Protein AF-A0A7J3I0P3-F1 (afdb_monomer)

Structure (mmCIF, N/CA/C/O backbone):
data_AF-A0A7J3I0P3-F1
#
_entry.id   AF-A0A7J3I0P3-F1
#
loop_
_atom_site.group_PDB
_atom_site.id
_atom_site.type_symbol
_atom_site.label_atom_id
_atom_site.label_alt_id
_atom_site.label_comp_id
_atom_site.label_asym_id
_atom_site.label_entity_id
_atom_site.label_seq_id
_atom_site.pdbx_PDB_ins_code
_atom_site.Cartn_x
_atom_site.Cartn_y
_atom_site.Cartn_z
_atom_site.occupancy
_atom_site.B_iso_or_equiv
_atom_site.auth_seq_id
_atom_site.auth_comp_id
_atom_site.auth_asym_id
_atom_site.auth_atom_id
_atom_site.pdbx_PDB_model_num
ATOM 1 N N . MET A 1 1 ? 25.992 -13.528 -26.070 1.00 49.06 1 MET A N 1
ATOM 2 C CA . MET A 1 1 ? 25.981 -12.581 -24.933 1.00 49.06 1 MET A CA 1
ATOM 3 C C . MET A 1 1 ? 25.086 -11.418 -25.315 1.00 49.06 1 MET A C 1
ATOM 5 O O . MET A 1 1 ? 25.177 -11.016 -26.471 1.00 49.06 1 MET A O 1
ATO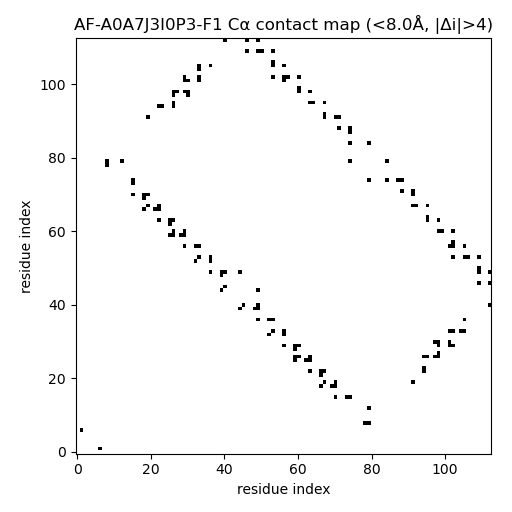M 9 N N . PRO A 1 2 ? 24.216 -10.916 -24.422 1.00 60.56 2 PRO A N 1
ATOM 10 C CA . PRO A 1 2 ? 23.502 -9.671 -24.686 1.00 60.56 2 PRO A CA 1
ATOM 11 C C . PRO A 1 2 ? 24.525 -8.559 -24.929 1.00 60.56 2 PRO A C 1
ATOM 13 O O . PRO A 1 2 ? 25.594 -8.567 -24.312 1.00 60.56 2 PRO A O 1
ATOM 16 N N . ASP A 1 3 ? 24.208 -7.615 -25.809 1.00 83.75 3 ASP A N 1
ATOM 17 C CA . ASP A 1 3 ? 24.966 -6.372 -25.874 1.00 83.75 3 ASP A CA 1
ATOM 18 C C . ASP A 1 3 ? 24.780 -5.567 -24.571 1.00 83.75 3 ASP A C 1
ATOM 20 O O . ASP A 1 3 ? 23.965 -5.896 -23.698 1.00 83.75 3 ASP A O 1
ATOM 24 N N . LEU A 1 4 ? 25.555 -4.496 -24.413 1.00 76.75 4 LEU A N 1
ATOM 25 C CA . LEU A 1 4 ? 25.490 -3.645 -23.224 1.00 76.75 4 LEU A CA 1
ATOM 26 C C . LEU A 1 4 ? 24.062 -3.111 -22.978 1.00 76.75 4 LEU A C 1
ATOM 28 O O . LEU A 1 4 ? 23.630 -2.982 -21.832 1.00 76.75 4 LEU A O 1
ATOM 32 N N . ALA A 1 5 ? 23.300 -2.842 -24.043 1.00 72.56 5 ALA A N 1
ATOM 33 C CA . ALA A 1 5 ? 21.924 -2.367 -23.952 1.00 72.56 5 ALA A CA 1
ATOM 34 C C . ALA A 1 5 ? 20.969 -3.436 -23.392 1.00 72.56 5 ALA A C 1
ATOM 36 O O . ALA A 1 5 ? 20.175 -3.122 -22.499 1.00 72.56 5 ALA A O 1
ATOM 37 N N . GLY A 1 6 ? 21.083 -4.681 -23.856 1.00 75.19 6 GLY A N 1
ATOM 38 C CA . GLY A 1 6 ? 20.336 -5.835 -23.363 1.00 75.19 6 GLY A CA 1
ATOM 39 C C . GLY A 1 6 ? 20.681 -6.176 -21.915 1.00 75.19 6 GLY A C 1
ATOM 40 O O . GLY A 1 6 ? 19.784 -6.453 -21.121 1.00 75.19 6 GLY A O 1
ATOM 41 N N . TRP A 1 7 ? 21.954 -6.054 -21.527 1.00 75.50 7 TRP A N 1
ATOM 42 C CA . TRP A 1 7 ? 22.380 -6.216 -20.132 1.00 75.50 7 TRP A CA 1
ATOM 43 C C . TRP A 1 7 ? 21.728 -5.182 -19.199 1.00 75.50 7 TRP A C 1
ATOM 45 O O . TRP A 1 7 ? 21.227 -5.535 -18.129 1.00 75.50 7 TRP A O 1
ATOM 55 N N . PHE A 1 8 ? 21.664 -3.912 -19.619 1.00 71.25 8 PHE A N 1
ATOM 56 C CA . PHE A 1 8 ? 20.968 -2.864 -18.862 1.00 71.25 8 PHE A CA 1
ATOM 57 C C . PHE A 1 8 ? 19.443 -3.043 -18.835 1.00 71.25 8 PHE A C 1
ATOM 59 O O . PHE A 1 8 ? 18.797 -2.528 -17.924 1.00 71.25 8 PHE A O 1
ATOM 66 N N . ARG A 1 9 ? 18.847 -3.706 -19.834 1.00 71.81 9 ARG A N 1
ATOM 67 C CA . ARG A 1 9 ? 17.404 -3.987 -19.869 1.00 71.81 9 ARG A CA 1
ATOM 68 C C . ARG A 1 9 ? 17.015 -5.004 -18.791 1.00 71.81 9 ARG A C 1
ATOM 70 O O . ARG A 1 9 ? 16.200 -4.662 -17.943 1.00 71.81 9 ARG A O 1
ATOM 77 N N . ILE A 1 10 ? 17.693 -6.154 -18.748 1.00 75.94 10 ILE A N 1
ATOM 78 C CA . ILE A 1 10 ? 17.430 -7.236 -17.776 1.00 75.94 10 ILE A CA 1
ATOM 79 C C . ILE A 1 10 ? 17.507 -6.723 -16.330 1.00 75.94 10 ILE A C 1
ATOM 81 O O . ILE A 1 10 ? 16.623 -6.974 -15.520 1.00 75.94 10 ILE A O 1
ATOM 85 N N . ARG A 1 11 ? 18.536 -5.934 -16.000 1.00 73.88 11 ARG A N 1
ATOM 86 C CA . ARG A 1 11 ? 18.691 -5.373 -14.644 1.00 73.88 11 ARG A CA 1
ATOM 87 C C . ARG A 1 11 ? 17.603 -4.372 -14.259 1.00 73.88 11 ARG A C 1
ATOM 89 O O . ARG A 1 11 ? 17.292 -4.233 -13.080 1.00 73.88 11 ARG A O 1
ATOM 96 N N . ARG A 1 12 ? 17.052 -3.633 -15.226 1.00 72.38 12 ARG A N 1
ATOM 97 C CA . ARG A 1 12 ? 15.937 -2.715 -14.957 1.00 72.38 12 ARG A CA 1
ATOM 98 C C . ARG A 1 12 ? 14.629 -3.469 -14.760 1.00 72.38 12 ARG A C 1
ATOM 100 O O . ARG A 1 12 ? 13.904 -3.118 -13.840 1.00 72.38 12 ARG A O 1
ATOM 107 N N . GLU A 1 13 ? 14.370 -4.501 -15.560 1.00 79.38 13 GLU A N 1
ATOM 108 C CA . GLU A 1 13 ? 13.239 -5.421 -15.351 1.00 79.38 13 GLU A CA 1
ATOM 109 C C . GLU A 1 13 ? 13.281 -6.014 -13.939 1.00 79.38 13 GLU A 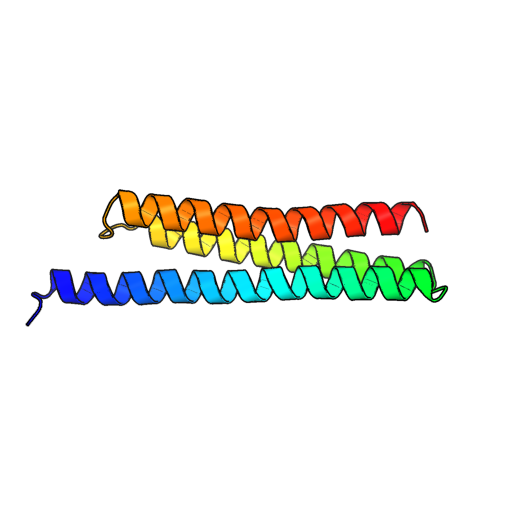C 1
ATOM 111 O O . GLU A 1 13 ? 12.307 -5.911 -13.197 1.00 79.38 13 GLU A O 1
ATOM 116 N N . GLU A 1 14 ? 14.442 -6.529 -13.528 1.00 82.88 14 GLU A N 1
ATOM 117 C CA . GLU A 1 14 ? 14.664 -7.075 -12.187 1.00 82.88 14 GLU A CA 1
ATOM 118 C C . GLU A 1 14 ? 14.386 -6.036 -11.086 1.00 82.88 14 GLU A C 1
ATOM 120 O O . GLU A 1 14 ? 13.679 -6.330 -10.122 1.00 82.88 14 GLU A O 1
ATOM 125 N N . LYS A 1 15 ? 14.853 -4.789 -11.261 1.00 88.75 15 LYS A N 1
ATOM 126 C CA . LYS A 1 15 ? 14.575 -3.687 -10.325 1.00 88.75 15 LYS A CA 1
ATOM 127 C C . LYS A 1 15 ? 13.081 -3.353 -10.247 1.00 88.75 15 LYS A C 1
ATOM 129 O O . LYS A 1 15 ? 12.561 -3.195 -9.147 1.00 88.75 15 LYS A O 1
ATOM 134 N N . SER A 1 16 ? 12.390 -3.223 -11.381 1.00 90.38 16 SER A N 1
ATOM 135 C CA . SER A 1 16 ? 10.954 -2.910 -11.408 1.00 90.38 16 SER A CA 1
ATOM 136 C C . SER A 1 16 ? 10.127 -3.999 -10.728 1.00 90.38 16 SER A C 1
ATOM 138 O O . SER A 1 16 ? 9.260 -3.684 -9.917 1.00 90.38 16 SER A O 1
ATOM 140 N N . ILE A 1 17 ? 10.426 -5.270 -11.011 1.00 91.94 17 ILE A N 1
ATOM 141 C CA . ILE A 1 17 ? 9.755 -6.416 -10.385 1.00 91.94 17 ILE A CA 1
ATOM 142 C C . ILE A 1 17 ? 10.006 -6.423 -8.876 1.00 91.94 17 ILE A C 1
ATOM 144 O O . ILE A 1 17 ? 9.067 -6.605 -8.106 1.00 91.94 17 ILE A O 1
ATOM 148 N N . HIS A 1 18 ? 11.245 -6.174 -8.447 1.00 94.88 18 HIS A N 1
ATOM 149 C CA . HIS A 1 18 ? 11.586 -6.111 -7.029 1.00 94.88 18 HIS A CA 1
ATOM 150 C C . HIS A 1 18 ? 10.804 -5.019 -6.286 1.00 94.88 18 HIS A C 1
ATOM 152 O O . HIS A 1 18 ? 10.200 -5.297 -5.255 1.00 94.88 18 HIS A O 1
ATOM 158 N N . LEU A 1 19 ? 10.732 -3.805 -6.841 1.00 96.56 19 LEU A N 1
ATOM 159 C CA . LEU A 1 19 ? 9.971 -2.708 -6.232 1.00 96.56 19 LEU A CA 1
ATOM 160 C C . LEU A 1 19 ? 8.463 -3.003 -6.171 1.00 96.56 19 LEU A C 1
ATOM 162 O O . LEU A 1 19 ? 7.793 -2.628 -5.209 1.00 96.56 19 LEU A O 1
ATOM 166 N N . ILE A 1 20 ? 7.919 -3.688 -7.184 1.00 97.19 20 ILE A N 1
ATOM 167 C CA . ILE A 1 20 ? 6.521 -4.138 -7.180 1.00 97.19 20 ILE A CA 1
ATOM 168 C C . ILE A 1 20 ? 6.292 -5.197 -6.094 1.00 97.19 20 ILE A C 1
ATOM 170 O O . ILE A 1 20 ? 5.268 -5.135 -5.413 1.00 97.19 20 ILE A O 1
ATOM 174 N N . ASP A 1 21 ? 7.226 -6.134 -5.894 1.00 97.88 21 ASP A N 1
ATOM 175 C CA . ASP A 1 21 ? 7.156 -7.124 -4.809 1.00 97.88 21 ASP A CA 1
ATOM 176 C C . ASP A 1 21 ? 7.149 -6.434 -3.437 1.00 97.88 21 ASP A C 1
ATOM 178 O O . ASP A 1 21 ? 6.260 -6.703 -2.626 1.00 97.88 21 ASP A O 1
ATOM 182 N N . GLU A 1 22 ? 8.052 -5.479 -3.198 1.00 98.25 22 GLU A N 1
ATOM 183 C CA . GLU A 1 22 ? 8.085 -4.696 -1.953 1.00 98.25 22 GLU A CA 1
ATOM 184 C C . GLU A 1 22 ? 6.773 -3.935 -1.709 1.00 98.25 22 GLU A C 1
ATOM 186 O O . GLU A 1 22 ? 6.182 -4.040 -0.629 1.00 98.25 22 GLU A O 1
ATOM 191 N N . HIS A 1 23 ? 6.263 -3.241 -2.732 1.00 98.38 23 HIS A N 1
ATOM 192 C CA . HIS A 1 23 ? 4.968 -2.563 -2.665 1.00 98.38 23 HIS A CA 1
ATOM 193 C C . HIS A 1 23 ? 3.832 -3.552 -2.353 1.00 98.38 23 HIS A C 1
ATOM 195 O O . HIS A 1 23 ? 3.006 -3.291 -1.478 1.00 98.38 23 HIS A O 1
ATOM 201 N N . SER A 1 24 ? 3.816 -4.724 -2.998 1.00 98.44 24 SER A N 1
ATOM 202 C CA . SER A 1 24 ? 2.794 -5.753 -2.769 1.00 98.44 24 SER A CA 1
ATOM 203 C C . SER A 1 24 ? 2.800 -6.281 -1.330 1.00 98.44 24 SER A C 1
ATOM 205 O O . SER A 1 24 ? 1.736 -6.469 -0.738 1.00 98.44 24 SER A O 1
ATOM 207 N N . ARG A 1 25 ? 3.984 -6.444 -0.721 1.00 98.56 25 ARG A N 1
ATOM 208 C CA . ARG A 1 25 ? 4.123 -6.841 0.688 1.00 98.56 25 ARG A CA 1
ATOM 209 C C . ARG A 1 25 ? 3.585 -5.766 1.621 1.00 98.56 25 ARG A C 1
ATOM 211 O O . ARG A 1 25 ? 2.897 -6.099 2.581 1.00 98.56 25 ARG A O 1
ATOM 218 N N . LYS A 1 26 ? 3.848 -4.487 1.335 1.00 98.50 26 LYS A N 1
ATOM 219 C CA . LYS A 1 26 ? 3.307 -3.377 2.134 1.00 98.50 26 LYS A CA 1
ATOM 220 C C . LYS A 1 26 ? 1.781 -3.305 2.041 1.00 98.50 26 LYS A C 1
ATOM 222 O O . LYS A 1 26 ? 1.121 -3.164 3.072 1.00 98.50 26 LYS A O 1
ATOM 227 N N . VAL A 1 27 ? 1.224 -3.478 0.840 1.00 98.69 27 VAL A N 1
ATOM 228 C CA . VAL A 1 27 ? -0.228 -3.583 0.614 1.00 98.69 27 VAL A CA 1
ATOM 229 C C . VAL A 1 27 ? -0.816 -4.750 1.409 1.00 98.69 27 VAL A C 1
ATOM 231 O O . VAL A 1 27 ? -1.814 -4.571 2.104 1.00 98.69 27 VAL A O 1
ATOM 234 N N . PHE A 1 28 ? -0.184 -5.927 1.370 1.00 98.62 28 PHE A N 1
ATOM 235 C CA . PHE A 1 28 ? -0.621 -7.086 2.150 1.00 98.62 28 PHE A CA 1
ATOM 236 C C . PHE A 1 28 ? -0.620 -6.796 3.655 1.00 98.62 28 PHE A C 1
ATOM 238 O O . PHE A 1 28 ? -1.611 -7.072 4.328 1.00 98.62 28 PHE A O 1
ATOM 245 N N . SER A 1 29 ? 0.437 -6.172 4.180 1.00 98.44 29 SER A N 1
ATOM 246 C CA . SER A 1 29 ? 0.484 -5.771 5.588 1.00 98.44 29 SER A CA 1
ATOM 247 C C . SER A 1 29 ? -0.643 -4.796 5.949 1.00 98.44 29 SER A C 1
ATOM 249 O O . SER A 1 29 ? -1.218 -4.921 7.024 1.00 98.44 29 SER A O 1
ATOM 251 N N . CYS A 1 30 ? -1.000 -3.862 5.060 1.00 98.44 30 CYS A N 1
ATOM 252 C CA . CYS A 1 30 ? -2.127 -2.944 5.270 1.00 98.44 30 CYS A CA 1
ATOM 253 C C . CYS A 1 30 ? -3.465 -3.702 5.389 1.00 98.44 30 CYS A C 1
ATOM 255 O O . CYS A 1 30 ? -4.278 -3.411 6.265 1.00 98.44 30 CYS A O 1
ATOM 257 N N . VAL A 1 31 ? -3.670 -4.735 4.564 1.00 98.69 31 VAL A N 1
ATOM 258 C CA . VAL A 1 31 ? -4.856 -5.607 4.645 1.00 98.69 31 VAL A CA 1
ATOM 259 C C . VAL A 1 31 ? -4.860 -6.438 5.928 1.00 98.69 31 VAL A C 1
ATOM 261 O O . VAL A 1 31 ? -5.898 -6.542 6.577 1.00 98.69 31 VAL A O 1
ATOM 264 N N . MET A 1 32 ? -3.720 -7.003 6.327 1.00 98.69 32 MET A N 1
ATOM 265 C CA . MET A 1 32 ? -3.614 -7.750 7.587 1.00 98.69 32 MET A CA 1
ATOM 266 C C . MET A 1 32 ? -3.907 -6.867 8.800 1.00 98.69 32 MET A C 1
ATOM 268 O O . MET A 1 32 ? -4.511 -7.322 9.769 1.00 98.69 32 MET A O 1
ATOM 272 N N . GLU A 1 33 ? -3.541 -5.591 8.729 1.00 98.56 33 GLU A N 1
ATOM 273 C CA . GLU A 1 33 ? -3.865 -4.639 9.779 1.00 98.56 33 GLU A CA 1
ATOM 274 C C . GLU A 1 33 ? -5.361 -4.327 9.853 1.00 98.56 33 GLU A C 1
ATOM 276 O O . GLU A 1 33 ? -5.914 -4.194 10.942 1.00 98.56 33 GLU A O 1
ATOM 281 N N . LEU A 1 34 ? -6.046 -4.271 8.708 1.00 98.69 34 LEU A N 1
ATOM 282 C CA . LEU A 1 34 ? -7.503 -4.177 8.690 1.00 98.69 34 LEU A CA 1
ATOM 283 C C . LEU A 1 34 ? -8.158 -5.407 9.333 1.00 98.69 34 LEU A C 1
ATOM 285 O O . LEU A 1 34 ? -9.143 -5.248 10.047 1.00 98.69 34 LEU A O 1
ATOM 289 N N . VAL A 1 35 ? -7.628 -6.614 9.107 1.00 98.50 35 VAL A N 1
ATOM 290 C CA . VAL A 1 35 ? -8.127 -7.829 9.779 1.00 98.50 35 VAL A CA 1
ATOM 291 C C . VAL A 1 35 ? -7.986 -7.686 11.295 1.00 98.50 35 VAL A C 1
ATOM 293 O O . VAL A 1 35 ? -8.965 -7.865 12.011 1.00 98.50 35 VAL A O 1
ATOM 296 N N . ASN A 1 36 ? -6.817 -7.245 11.767 1.00 98.12 36 ASN A N 1
ATOM 297 C CA . A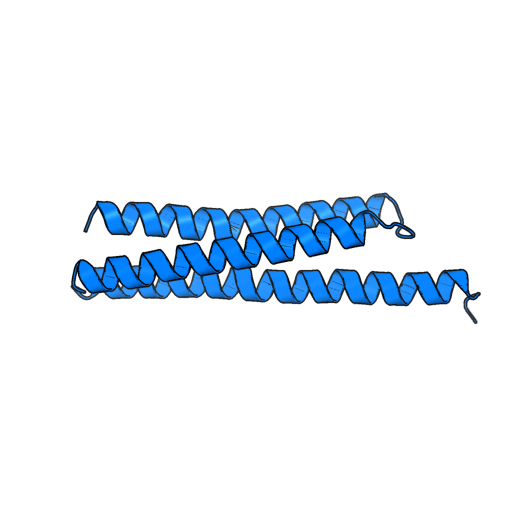SN A 1 36 ? -6.581 -6.962 13.183 1.00 98.12 36 ASN A CA 1
ATOM 298 C C . ASN A 1 36 ? -7.561 -5.913 13.746 1.00 98.12 36 ASN A C 1
ATOM 300 O O . ASN A 1 36 ? -8.087 -6.080 14.841 1.00 98.12 36 ASN A O 1
ATOM 304 N N . LEU A 1 37 ? -7.857 -4.850 12.990 1.00 98.25 37 LEU A N 1
ATOM 305 C CA . LEU A 1 37 ? -8.850 -3.847 13.385 1.00 98.25 37 LEU A CA 1
ATOM 306 C C . LEU A 1 37 ? -10.255 -4.446 13.531 1.00 98.25 37 LEU A C 1
ATOM 308 O O . LEU A 1 37 ? -10.968 -4.116 14.475 1.00 98.25 37 LEU A O 1
ATOM 312 N N . VAL A 1 38 ? -10.666 -5.301 12.591 1.00 98.06 38 VAL A N 1
ATOM 313 C CA . VAL A 1 38 ? -11.971 -5.974 12.648 1.00 98.06 38 VAL A CA 1
ATOM 314 C C . VAL A 1 38 ? -12.036 -6.897 13.861 1.00 98.06 38 VAL A C 1
ATOM 316 O O . VAL A 1 38 ? -13.017 -6.843 14.599 1.00 98.06 38 VAL A O 1
ATOM 319 N N . ASP A 1 39 ? -10.991 -7.686 14.106 1.00 97.88 39 ASP A N 1
ATOM 320 C CA . ASP A 1 39 ? -10.917 -8.567 15.273 1.00 97.88 39 ASP A CA 1
ATOM 321 C C . ASP A 1 39 ? -10.976 -7.768 16.580 1.00 97.88 39 ASP A C 1
ATOM 323 O O . ASP A 1 39 ? -11.714 -8.137 17.492 1.00 97.88 39 ASP A O 1
ATOM 327 N N . LEU A 1 40 ? -10.264 -6.642 16.665 1.00 97.00 40 LEU A N 1
ATOM 328 C CA . LEU A 1 40 ? -10.295 -5.752 17.826 1.00 97.00 40 LEU A CA 1
ATOM 329 C C . LEU A 1 40 ? -11.717 -5.253 18.123 1.00 97.00 40 LEU A C 1
ATOM 331 O O . LEU A 1 40 ? -12.161 -5.308 19.267 1.00 97.00 40 LEU A O 1
ATOM 335 N N . VAL A 1 41 ? -12.450 -4.819 17.096 1.00 96.69 41 VAL A N 1
ATOM 336 C CA . VAL A 1 41 ? -13.843 -4.364 17.241 1.00 96.69 41 VAL A CA 1
ATOM 337 C C . VAL A 1 41 ? -14.768 -5.502 17.676 1.00 96.69 41 VAL A C 1
ATOM 339 O O . VAL A 1 41 ? -15.619 -5.310 18.540 1.00 96.69 41 VAL A O 1
ATOM 342 N N . MET A 1 42 ? -14.599 -6.702 17.115 1.00 96.12 42 MET A N 1
ATOM 343 C CA . MET A 1 42 ? -15.431 -7.866 17.454 1.00 96.12 42 MET A CA 1
ATOM 344 C C . MET A 1 42 ? -15.207 -8.374 18.883 1.00 96.12 42 MET A C 1
ATOM 346 O O . MET A 1 42 ? -16.083 -9.036 19.434 1.00 96.12 42 MET A O 1
ATOM 350 N N . ASN A 1 43 ? -14.057 -8.062 19.481 1.00 96.38 43 ASN A N 1
ATOM 351 C CA . ASN A 1 43 ? -13.704 -8.435 20.850 1.00 96.38 43 ASN A CA 1
ATOM 352 C C . ASN A 1 43 ? -13.849 -7.264 21.842 1.00 96.38 43 ASN A C 1
ATOM 354 O O . ASN A 1 43 ? -13.154 -7.238 22.854 1.00 96.38 43 ASN A O 1
ATOM 358 N N . GLU A 1 44 ? -14.743 -6.311 21.556 1.00 94.12 44 GLU A N 1
ATOM 359 C CA . GLU A 1 44 ? -15.076 -5.182 22.443 1.00 94.12 44 GLU A CA 1
ATOM 360 C C . GLU A 1 44 ? -13.869 -4.287 22.800 1.00 94.12 44 GLU A C 1
ATOM 362 O O . GLU A 1 44 ? -13.787 -3.739 23.900 1.00 94.12 44 GLU A O 1
ATOM 367 N N . GLY A 1 45 ? -12.924 -4.125 21.864 1.00 93.25 45 GLY A N 1
ATOM 368 C CA . GLY A 1 45 ? -11.807 -3.190 22.007 1.00 93.25 45 GLY A CA 1
ATOM 369 C C . GLY A 1 45 ? -12.272 -1.748 22.222 1.00 93.25 45 GLY A C 1
ATOM 370 O O . GLY A 1 45 ? -13.302 -1.322 21.692 1.00 93.25 45 GLY A O 1
ATOM 371 N N . SER A 1 46 ? -11.505 -0.979 22.995 1.00 95.50 46 SER A N 1
ATOM 372 C CA . SER A 1 46 ? -11.864 0.408 23.309 1.00 95.50 46 SER A CA 1
ATOM 373 C C . SER A 1 46 ? -11.819 1.316 22.068 1.00 95.50 46 SER A C 1
ATOM 375 O O . SER A 1 46 ? -11.018 1.077 21.153 1.00 95.50 46 SER A O 1
ATOM 377 N N . PRO A 1 47 ? -12.615 2.404 22.032 1.00 94.38 47 PRO A N 1
ATOM 378 C CA . PRO A 1 47 ? -12.560 3.387 20.948 1.00 94.38 47 PRO A CA 1
ATOM 379 C C . PRO A 1 47 ? -11.146 3.935 20.702 1.00 94.38 47 PRO A C 1
ATOM 381 O O . PRO A 1 47 ? -10.740 4.142 19.556 1.00 94.38 47 PRO A O 1
ATOM 384 N N . GLU A 1 48 ? -10.359 4.122 21.764 1.00 95.56 48 GLU A N 1
ATOM 385 C CA . GLU A 1 48 ? -8.970 4.566 21.679 1.00 95.56 48 GLU A CA 1
ATOM 386 C C . GLU A 1 48 ? -8.074 3.551 20.954 1.00 95.56 48 GLU A C 1
ATOM 388 O O . GLU A 1 48 ? -7.276 3.939 20.095 1.00 95.56 48 GLU A O 1
ATOM 393 N N . GLU A 1 49 ? -8.205 2.255 21.250 1.00 96.00 49 GLU A N 1
ATOM 394 C CA . GLU A 1 49 ? -7.442 1.194 20.579 1.00 96.00 49 GLU A CA 1
ATOM 395 C C . GLU A 1 49 ? -7.817 1.092 19.096 1.00 96.00 49 GLU A C 1
ATOM 397 O O . GLU A 1 49 ? -6.934 1.042 18.232 1.00 96.00 49 GLU A O 1
ATOM 402 N N . VAL A 1 50 ? -9.118 1.139 18.788 1.00 96.94 50 VAL A N 1
ATOM 403 C CA . VAL A 1 50 ? -9.646 1.137 17.412 1.00 96.94 50 VAL A CA 1
ATOM 404 C C . VAL A 1 50 ? -9.084 2.325 16.630 1.00 96.94 50 VAL A C 1
ATOM 406 O O . VAL A 1 50 ? -8.608 2.161 15.502 1.00 96.94 50 VAL A O 1
ATOM 409 N N . PHE A 1 51 ? -9.071 3.517 17.232 1.00 96.25 51 PHE A N 1
ATOM 410 C CA . PHE A 1 51 ? -8.507 4.717 16.618 1.00 96.25 51 PHE A CA 1
ATOM 411 C C 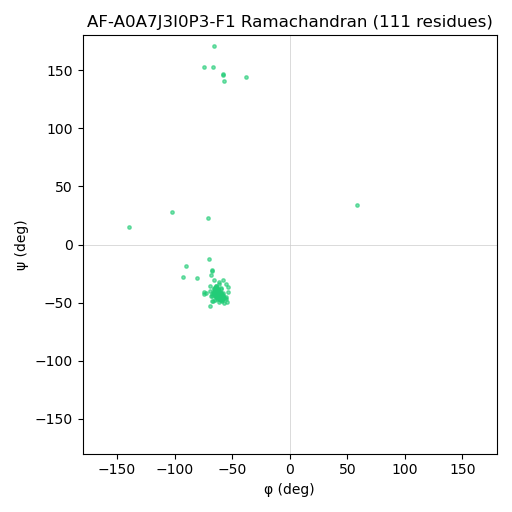. PHE A 1 51 ? -7.001 4.585 16.349 1.00 96.25 51 PHE A C 1
ATOM 413 O O . PHE A 1 51 ? -6.531 4.950 15.267 1.00 96.25 51 PHE A O 1
ATOM 420 N N . ILE A 1 52 ? -6.236 4.040 17.300 1.00 97.00 52 ILE A N 1
ATOM 421 C CA . ILE A 1 52 ? -4.789 3.826 17.147 1.00 97.00 52 ILE A CA 1
ATOM 422 C C . ILE A 1 52 ? -4.497 2.890 15.972 1.00 97.00 52 ILE A C 1
ATOM 424 O O . ILE A 1 52 ? -3.636 3.203 15.142 1.00 97.00 52 ILE A O 1
ATOM 428 N N . VAL A 1 53 ? -5.216 1.770 15.875 1.00 97.94 53 VAL A N 1
ATOM 429 C CA . VAL A 1 53 ? -5.035 0.801 14.786 1.00 97.94 53 VAL A CA 1
ATOM 430 C C . VAL A 1 53 ? -5.469 1.399 13.445 1.00 97.94 53 VAL A C 1
ATOM 432 O O . VAL A 1 53 ? -4.725 1.313 12.469 1.00 97.94 53 VAL A O 1
ATOM 435 N N . ALA A 1 54 ? -6.608 2.095 13.385 1.00 97.88 54 ALA A N 1
ATOM 436 C CA . ALA A 1 54 ? -7.054 2.767 12.162 1.00 97.88 54 ALA A CA 1
ATOM 437 C C . ALA A 1 54 ? -6.048 3.826 11.672 1.00 97.88 54 ALA A C 1
ATOM 439 O O . ALA A 1 54 ? -5.799 3.942 10.468 1.00 97.88 54 ALA A O 1
ATOM 440 N N . ARG A 1 55 ? -5.412 4.564 12.591 1.00 97.75 55 ARG A N 1
ATOM 441 C CA . ARG A 1 55 ? -4.331 5.502 12.256 1.00 97.75 55 ARG A CA 1
ATOM 442 C C . ARG A 1 55 ? -3.099 4.782 11.702 1.00 97.75 55 ARG A C 1
ATOM 444 O O . ARG A 1 55 ? -2.529 5.255 10.724 1.00 97.75 55 ARG A O 1
ATOM 451 N N . ARG A 1 56 ? -2.727 3.622 12.255 1.00 98.19 56 ARG A N 1
ATOM 452 C CA . ARG A 1 56 ? -1.630 2.797 11.716 1.00 98.19 56 ARG A CA 1
ATOM 453 C C . ARG A 1 56 ? -1.908 2.360 10.278 1.00 98.19 56 ARG A C 1
ATOM 455 O O . ARG A 1 56 ? -1.023 2.453 9.435 1.00 98.19 56 ARG A O 1
ATOM 462 N N . ILE A 1 57 ? -3.139 1.949 9.973 1.00 98.62 57 ILE A N 1
ATOM 463 C CA . ILE A 1 57 ? -3.549 1.596 8.601 1.00 98.62 57 ILE A CA 1
ATOM 464 C C . ILE A 1 57 ? -3.386 2.796 7.659 1.00 98.62 57 ILE A C 1
ATOM 466 O O . ILE A 1 57 ? -2.893 2.639 6.543 1.00 98.62 57 ILE A O 1
ATOM 470 N N . ASN A 1 58 ? -3.752 3.998 8.112 1.00 98.38 58 ASN A N 1
ATOM 471 C CA . ASN A 1 58 ? -3.579 5.224 7.334 1.00 98.38 58 ASN A CA 1
ATOM 472 C C . ASN A 1 58 ? -2.104 5.512 7.006 1.00 98.38 58 ASN A C 1
ATOM 474 O O . ASN A 1 58 ? -1.774 5.799 5.858 1.00 98.38 58 ASN A O 1
ATOM 478 N N . GLU A 1 59 ? -1.217 5.380 7.993 1.00 98.44 59 GLU A N 1
ATOM 479 C CA . GLU A 1 59 ? 0.232 5.537 7.806 1.00 98.44 59 GLU A CA 1
ATOM 480 C C . GLU A 1 59 ? 0.789 4.482 6.833 1.00 98.44 59 GLU A C 1
ATOM 482 O O . GLU A 1 59 ? 1.563 4.803 5.930 1.00 98.44 59 GLU A O 1
ATOM 487 N N . MET A 1 60 ? 0.336 3.230 6.952 1.00 98.44 60 MET A N 1
ATOM 488 C CA . MET A 1 60 ? 0.758 2.137 6.072 1.00 98.44 60 MET A CA 1
ATOM 489 C C . MET A 1 60 ? 0.307 2.318 4.621 1.00 98.44 60 MET A C 1
ATO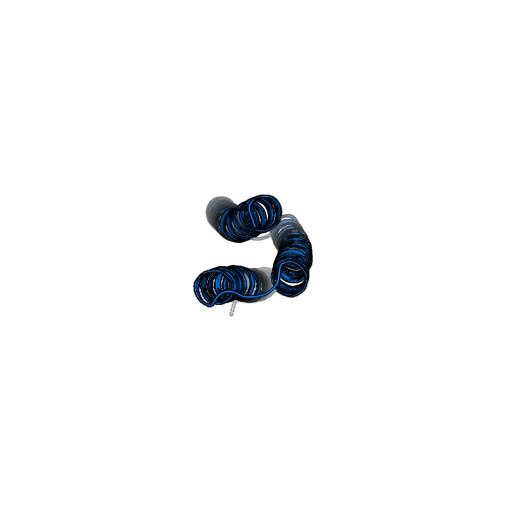M 491 O O . MET A 1 60 ? 1.071 1.980 3.716 1.00 98.44 60 MET A O 1
ATOM 495 N N . GLU A 1 61 ? -0.905 2.826 4.391 1.00 98.50 61 GLU A N 1
ATOM 496 C CA . GLU A 1 61 ? -1.385 3.176 3.050 1.00 98.50 61 GLU A CA 1
ATOM 497 C C . GLU A 1 61 ? -0.576 4.334 2.464 1.00 98.50 61 GLU A C 1
ATOM 499 O O . GLU A 1 61 ? -0.117 4.223 1.331 1.00 98.50 61 GLU A O 1
ATOM 504 N N . HIS A 1 62 ? -0.277 5.370 3.253 1.00 98.25 62 HIS A N 1
ATOM 505 C CA . HIS A 1 62 ? 0.572 6.470 2.795 1.00 98.25 62 HIS A CA 1
ATOM 506 C C . HIS A 1 62 ? 1.970 5.996 2.362 1.00 98.25 62 HIS A C 1
ATOM 508 O O . HIS A 1 62 ? 2.481 6.398 1.316 1.00 98.25 62 HIS A O 1
ATOM 514 N N . GLU A 1 63 ? 2.589 5.105 3.138 1.00 98.31 63 GLU A N 1
ATOM 515 C CA . GLU A 1 63 ? 3.853 4.470 2.762 1.00 98.31 63 GLU A CA 1
ATOM 516 C C . GLU A 1 63 ? 3.731 3.626 1.481 1.00 98.31 63 GLU A C 1
ATOM 518 O O . GLU A 1 63 ? 4.630 3.664 0.636 1.00 98.31 63 GLU A O 1
ATOM 523 N N . ALA A 1 64 ? 2.631 2.883 1.308 1.00 98.00 64 ALA A N 1
ATOM 524 C CA . ALA A 1 64 ? 2.376 2.122 0.084 1.00 98.00 64 ALA A CA 1
ATOM 525 C C . ALA A 1 64 ? 2.239 3.050 -1.136 1.00 98.00 64 ALA A C 1
ATOM 527 O O . ALA A 1 64 ? 2.843 2.779 -2.175 1.00 98.00 64 ALA A O 1
ATOM 528 N N . ASP A 1 65 ? 1.557 4.189 -0.999 1.00 98.25 65 ASP A N 1
ATOM 529 C CA . ASP A 1 65 ? 1.440 5.193 -2.061 1.00 98.25 65 ASP A CA 1
ATOM 530 C C . ASP A 1 65 ? 2.805 5.798 -2.442 1.00 98.25 65 ASP A C 1
ATOM 532 O O . ASP A 1 65 ? 3.088 6.019 -3.624 1.00 98.25 65 ASP A O 1
ATOM 536 N N . ILE A 1 66 ? 3.701 6.013 -1.473 1.00 98.44 66 ILE A N 1
ATOM 537 C CA . ILE A 1 66 ? 5.083 6.440 -1.751 1.00 98.44 66 ILE A CA 1
ATOM 538 C C . ILE A 1 66 ? 5.822 5.370 -2.571 1.00 98.44 66 ILE A C 1
ATOM 540 O O . ILE A 1 66 ? 6.461 5.697 -3.576 1.00 98.44 66 ILE A O 1
ATOM 544 N N . MET A 1 67 ? 5.707 4.091 -2.194 1.00 98.38 67 MET A N 1
ATOM 545 C CA . MET A 1 67 ? 6.311 2.981 -2.945 1.00 98.38 67 MET A CA 1
ATOM 546 C C . MET A 1 67 ? 5.741 2.883 -4.364 1.00 98.38 67 MET A C 1
ATOM 548 O O . MET A 1 67 ? 6.499 2.736 -5.325 1.00 98.38 67 MET A O 1
ATOM 552 N N . ARG A 1 68 ? 4.422 3.039 -4.522 1.00 98.06 68 ARG A N 1
ATOM 553 C CA . ARG A 1 68 ? 3.744 3.087 -5.822 1.00 98.06 68 ARG A CA 1
ATOM 554 C C . ARG A 1 68 ? 4.325 4.171 -6.722 1.00 98.06 68 ARG A C 1
ATOM 556 O O . ARG A 1 68 ? 4.577 3.901 -7.895 1.00 98.06 68 ARG A O 1
ATOM 563 N N . ARG A 1 69 ? 4.528 5.389 -6.208 1.00 97.94 69 ARG A N 1
ATOM 564 C CA . ARG A 1 69 ? 5.119 6.494 -6.987 1.00 97.94 69 ARG A CA 1
ATOM 565 C C . ARG A 1 69 ? 6.517 6.127 -7.480 1.00 97.94 69 ARG A C 1
ATOM 567 O O . ARG A 1 69 ? 6.764 6.223 -8.674 1.00 97.94 69 ARG A O 1
ATOM 574 N N . ASN A 1 70 ? 7.359 5.581 -6.603 1.00 96.19 70 ASN A N 1
ATOM 575 C CA . ASN A 1 70 ? 8.700 5.120 -6.970 1.00 96.19 70 ASN A CA 1
ATOM 576 C C . ASN A 1 70 ? 8.673 4.021 -8.053 1.00 96.19 70 ASN A C 1
ATOM 578 O O . ASN A 1 70 ? 9.457 4.057 -9.000 1.00 96.19 70 ASN A O 1
ATOM 582 N N . VAL A 1 71 ? 7.742 3.063 -7.964 1.00 95.81 71 VAL A N 1
ATOM 583 C CA . VAL A 1 71 ? 7.547 2.055 -9.020 1.00 95.81 71 VAL A CA 1
ATOM 584 C C . VAL A 1 71 ? 7.203 2.722 -10.355 1.00 95.81 71 VAL A C 1
ATOM 586 O O . VAL A 1 71 ? 7.811 2.399 -11.377 1.00 95.81 71 VAL A O 1
ATOM 589 N N . LEU A 1 72 ? 6.243 3.653 -10.364 1.00 95.44 72 LEU A N 1
ATOM 590 C CA . LEU A 1 72 ? 5.816 4.341 -11.585 1.00 95.44 72 LEU A CA 1
ATOM 591 C C . LEU A 1 72 ? 6.934 5.198 -12.191 1.00 95.44 72 LEU A C 1
ATOM 593 O O . LEU A 1 72 ? 7.084 5.203 -13.414 1.00 95.44 72 LEU A O 1
ATOM 597 N N . ASP A 1 73 ? 7.742 5.850 -11.357 1.00 94.12 73 ASP A N 1
ATOM 598 C CA . ASP A 1 73 ? 8.903 6.624 -11.795 1.00 94.12 73 ASP A CA 1
ATOM 599 C C . ASP A 1 73 ? 9.913 5.715 -12.508 1.00 94.12 73 ASP A C 1
ATOM 601 O O . ASP A 1 73 ? 10.272 5.975 -13.658 1.00 94.12 73 ASP A O 1
ATOM 605 N N . VAL A 1 74 ? 10.272 4.571 -11.913 1.00 91.38 74 VAL A N 1
ATOM 606 C CA . VAL A 1 74 ? 11.200 3.603 -12.530 1.00 91.38 74 VAL A CA 1
ATOM 607 C C . VAL A 1 74 ? 10.647 3.024 -13.839 1.00 91.38 74 VAL A C 1
ATOM 609 O O . VAL A 1 74 ? 11.396 2.844 -14.802 1.00 91.38 74 VAL A O 1
ATOM 612 N N . LEU A 1 75 ? 9.340 2.757 -13.921 1.00 91.75 75 LEU A N 1
ATOM 613 C CA . LEU A 1 75 ? 8.698 2.299 -15.163 1.00 91.75 75 LEU A CA 1
ATOM 614 C C . LEU A 1 75 ? 8.687 3.388 -16.260 1.00 91.75 75 LEU A C 1
ATOM 616 O O . LEU A 1 75 ? 8.615 3.070 -17.457 1.00 91.75 75 LEU A O 1
ATOM 620 N N . SER A 1 76 ? 8.785 4.668 -15.882 1.00 89.50 76 SER A N 1
ATOM 621 C CA . SER A 1 76 ? 8.782 5.809 -16.807 1.00 89.50 76 SER A CA 1
ATOM 622 C C . SER A 1 76 ? 10.140 6.071 -17.483 1.00 89.50 76 SER A C 1
ATOM 624 O O . SER A 1 76 ? 10.161 6.477 -18.645 1.00 89.50 76 SER A O 1
ATOM 626 N N . GLU A 1 77 ? 11.268 5.729 -16.845 1.00 83.62 77 GLU A N 1
ATOM 627 C CA . GLU A 1 77 ? 12.666 5.954 -17.302 1.00 83.62 77 GLU A CA 1
ATOM 628 C C . GLU A 1 77 ? 13.119 5.076 -18.509 1.00 83.62 77 GLU A C 1
ATOM 630 O O . GLU A 1 77 ? 14.299 4.808 -18.728 1.00 83.62 77 GLU A O 1
ATOM 635 N N . GLY A 1 78 ? 12.163 4.586 -19.294 1.00 67.38 78 GLY A N 1
ATOM 636 C CA . GLY A 1 78 ? 12.166 3.357 -20.096 1.00 67.38 78 GLY A CA 1
ATOM 637 C C . GLY A 1 78 ? 13.412 2.846 -20.844 1.00 67.38 78 GLY A C 1
ATOM 638 O O . GLY A 1 78 ? 14.116 3.572 -21.542 1.00 67.38 78 GLY A O 1
ATOM 639 N N . LYS A 1 79 ? 13.506 1.500 -20.857 1.00 71.38 79 LYS A N 1
ATOM 640 C CA . LYS A 1 79 ? 13.852 0.634 -22.019 1.00 71.38 79 LYS A CA 1
ATOM 641 C C . LYS A 1 79 ? 13.005 -0.667 -22.093 1.00 71.38 79 LYS A C 1
ATOM 643 O O . LYS A 1 79 ? 13.410 -1.604 -22.774 1.00 71.38 79 LYS A O 1
ATOM 648 N N . LEU A 1 80 ? 11.890 -0.741 -21.356 1.00 79.75 80 LEU A N 1
ATOM 649 C CA . LEU A 1 80 ? 10.942 -1.867 -21.403 1.00 79.75 80 LEU A CA 1
ATOM 650 C C . LEU A 1 80 ? 10.104 -1.819 -22.677 1.00 79.75 80 LEU A C 1
ATOM 652 O O . LEU A 1 80 ? 9.842 -0.717 -23.187 1.00 79.75 80 LEU A O 1
ATOM 656 N N . ASP A 1 81 ? 9.640 -2.985 -23.126 1.00 85.88 81 ASP A N 1
ATOM 657 C CA . ASP A 1 81 ? 8.620 -3.049 -24.164 1.00 85.88 81 ASP A CA 1
ATOM 658 C C . ASP A 1 81 ? 7.357 -2.276 -23.718 1.00 85.88 81 ASP A C 1
ATOM 660 O O . ASP A 1 81 ? 7.012 -2.285 -22.527 1.00 85.88 81 ASP A O 1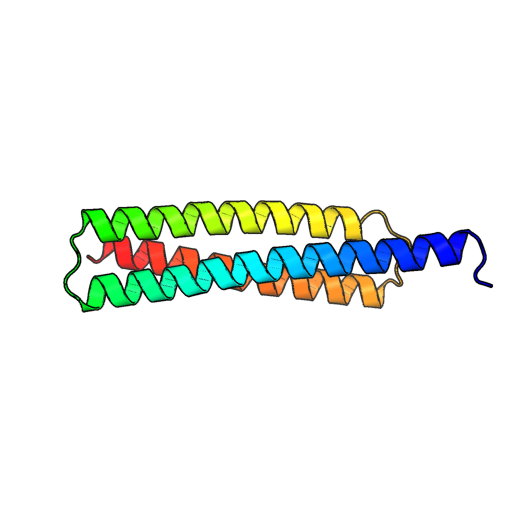
ATOM 664 N N . PRO A 1 82 ? 6.690 -1.532 -24.621 1.00 88.62 82 PRO A N 1
ATOM 665 C CA . PRO A 1 82 ? 5.490 -0.781 -24.277 1.00 88.62 82 PRO A CA 1
ATOM 666 C C . PRO A 1 82 ? 4.388 -1.618 -23.617 1.00 88.62 82 PRO A C 1
ATOM 668 O O . PRO A 1 82 ? 3.810 -1.131 -22.644 1.00 88.62 82 PRO A O 1
ATOM 671 N N . SER A 1 83 ? 4.126 -2.848 -24.078 1.00 89.62 83 SER A N 1
ATOM 672 C CA . SER A 1 83 ? 3.046 -3.664 -23.505 1.00 89.62 83 SER A CA 1
ATOM 673 C C . SER A 1 83 ? 3.405 -4.181 -22.115 1.00 89.62 83 SER A C 1
ATOM 675 O O . SER A 1 83 ? 2.596 -4.097 -21.198 1.00 89.62 83 SER A O 1
ATOM 677 N N . GLU A 1 84 ? 4.649 -4.629 -21.918 1.00 87.56 84 GLU A N 1
ATOM 678 C CA . GLU A 1 84 ? 5.125 -5.084 -20.601 1.00 87.56 84 GLU A CA 1
ATOM 679 C C . GLU A 1 84 ? 5.043 -3.958 -19.564 1.00 87.56 84 GLU A C 1
ATOM 681 O O . GLU A 1 84 ? 4.628 -4.154 -18.422 1.00 87.56 84 GLU A O 1
ATOM 686 N N . ARG A 1 85 ? 5.409 -2.740 -19.966 1.00 91.56 85 ARG A N 1
ATOM 687 C CA . ARG A 1 85 ? 5.313 -1.562 -19.103 1.00 91.56 85 ARG A CA 1
ATOM 688 C C . ARG A 1 85 ? 3.869 -1.234 -18.740 1.00 91.56 85 ARG A C 1
ATOM 690 O O . ARG A 1 85 ? 3.606 -0.906 -17.584 1.00 91.56 85 ARG A O 1
ATOM 697 N N . GLU A 1 86 ? 2.958 -1.284 -19.708 1.00 94.06 86 GLU A N 1
ATOM 698 C CA . GLU A 1 86 ? 1.530 -1.048 -19.486 1.00 94.06 86 GLU A CA 1
ATOM 699 C C . GLU A 1 86 ? 0.962 -2.046 -18.469 1.00 94.06 86 GLU A C 1
ATOM 701 O O . GLU A 1 86 ? 0.336 -1.632 -17.486 1.00 94.06 86 GLU A O 1
ATOM 706 N N . ASP A 1 87 ? 1.282 -3.332 -18.623 1.00 94.56 87 ASP A N 1
ATOM 707 C CA . ASP A 1 87 ? 0.869 -4.387 -17.696 1.00 94.56 87 ASP A CA 1
ATOM 708 C C . ASP A 1 87 ? 1.379 -4.135 -16.268 1.00 94.56 87 ASP A C 1
ATOM 710 O O . ASP A 1 87 ? 0.603 -4.181 -15.306 1.00 94.56 87 ASP A O 1
ATOM 714 N N . LEU A 1 88 ? 2.664 -3.795 -16.108 1.00 94.75 88 LEU A N 1
ATOM 715 C CA . LEU A 1 88 ? 3.257 -3.507 -14.795 1.00 94.75 88 LEU A CA 1
ATOM 716 C C . LEU A 1 88 ? 2.667 -2.245 -14.148 1.00 94.75 88 LEU A C 1
ATOM 718 O O . LEU A 1 88 ? 2.433 -2.219 -12.934 1.00 94.75 88 LEU A O 1
ATOM 722 N N . VAL A 1 89 ? 2.372 -1.209 -14.938 1.00 95.81 89 VAL A N 1
ATOM 723 C CA . VAL A 1 89 ? 1.675 -0.006 -14.453 1.00 95.81 89 VAL A CA 1
ATOM 724 C C . VAL A 1 89 ? 0.270 -0.363 -13.965 1.00 95.81 89 VAL A C 1
ATOM 726 O O . VAL A 1 89 ? -0.141 0.087 -12.890 1.00 95.81 89 VAL A O 1
ATOM 729 N N . HIS A 1 90 ? -0.476 -1.174 -14.716 1.00 97.81 90 HIS A N 1
ATOM 730 C CA . HIS A 1 90 ? -1.816 -1.598 -14.316 1.00 97.81 90 HIS A CA 1
ATOM 731 C C . HIS A 1 90 ? -1.805 -2.479 -13.069 1.00 97.81 90 HIS A C 1
ATOM 733 O O . HIS A 1 90 ? -2.629 -2.261 -12.177 1.00 97.81 90 HIS A O 1
ATOM 739 N N . LEU A 1 91 ? -0.864 -3.419 -12.968 1.00 97.56 91 LEU A N 1
ATOM 740 C CA . LEU A 1 91 ? -0.666 -4.233 -11.770 1.00 97.56 91 LEU A CA 1
ATOM 741 C C . LEU A 1 91 ? -0.409 -3.349 -10.544 1.00 97.56 91 LEU A C 1
ATOM 743 O O . LEU A 1 91 ? -1.102 -3.468 -9.534 1.00 97.56 91 LEU A O 1
ATOM 747 N N . THR A 1 92 ? 0.527 -2.409 -10.664 1.00 97.69 92 THR A N 1
ATOM 748 C CA . THR A 1 92 ? 0.902 -1.478 -9.591 1.00 97.69 92 THR A CA 1
ATOM 749 C C . THR A 1 92 ? -0.297 -0.661 -9.101 1.00 97.69 92 THR A C 1
ATOM 751 O O . THR A 1 92 ? -0.531 -0.564 -7.897 1.00 97.69 92 THR A O 1
ATOM 754 N N . LYS A 1 93 ? -1.111 -0.128 -10.023 1.00 97.69 93 LYS A N 1
ATOM 755 C CA . LYS A 1 93 ? -2.342 0.615 -9.690 1.00 97.69 93 LYS A CA 1
ATOM 756 C C . LYS A 1 93 ? -3.396 -0.256 -9.003 1.00 97.69 93 LYS A C 1
ATOM 758 O O . LYS A 1 93 ? -4.107 0.221 -8.125 1.00 97.69 93 LYS A O 1
ATOM 763 N N . ARG A 1 94 ? -3.524 -1.525 -9.404 1.00 98.38 94 ARG A N 1
ATOM 764 C CA . ARG A 1 94 ? -4.473 -2.460 -8.778 1.00 98.38 94 ARG A CA 1
ATOM 765 C C . ARG A 1 94 ? -4.057 -2.820 -7.354 1.00 98.38 94 ARG A C 1
ATOM 767 O O . ARG A 1 94 ? -4.927 -2.883 -6.494 1.00 98.38 94 ARG A O 1
ATOM 774 N N . LEU A 1 95 ? -2.761 -3.016 -7.104 1.00 98.12 95 LEU A N 1
ATOM 775 C CA . LEU A 1 95 ? -2.231 -3.238 -5.754 1.00 98.12 95 LEU A CA 1
ATOM 776 C C . LEU A 1 95 ? -2.516 -2.040 -4.839 1.00 98.12 95 LEU A C 1
ATOM 778 O O . LEU A 1 95 ? -3.044 -2.212 -3.746 1.00 98.12 95 LEU A O 1
ATOM 782 N N . ASP A 1 96 ? -2.256 -0.826 -5.316 1.00 98.12 96 ASP A N 1
ATOM 783 C CA . ASP A 1 96 ? -2.523 0.406 -4.566 1.00 98.12 96 ASP A CA 1
ATOM 784 C C . ASP A 1 96 ? -4.004 0.574 -4.190 1.00 98.12 96 ASP A C 1
ATOM 786 O O . ASP A 1 96 ? -4.345 0.892 -3.050 1.00 98.12 96 ASP A O 1
ATOM 790 N N . ALA A 1 97 ? -4.912 0.273 -5.123 1.00 98.56 97 ALA A N 1
ATOM 791 C CA . ALA A 1 97 ? -6.346 0.323 -4.857 1.00 98.56 97 ALA A CA 1
ATOM 792 C C . ALA A 1 97 ? -6.767 -0.588 -3.683 1.00 98.56 97 ALA A C 1
ATOM 794 O O . ALA A 1 97 ? -7.715 -0.261 -2.969 1.00 98.56 97 ALA A O 1
ATOM 795 N N . ILE A 1 98 ? -6.070 -1.707 -3.451 1.00 98.69 98 ILE A N 1
ATOM 796 C CA . ILE A 1 98 ? -6.341 -2.602 -2.316 1.00 98.69 98 ILE A CA 1
ATOM 797 C C . ILE A 1 98 ? -5.998 -1.910 -0.989 1.00 98.69 98 ILE A C 1
ATOM 799 O O . ILE A 1 98 ? -6.839 -1.900 -0.089 1.00 98.69 98 ILE A O 1
ATOM 803 N N . ALA A 1 99 ? -4.816 -1.296 -0.872 1.00 98.38 99 ALA A N 1
ATOM 804 C CA . ALA A 1 99 ? -4.423 -0.565 0.338 1.00 98.38 99 ALA A CA 1
ATOM 805 C C . ALA A 1 99 ? -5.348 0.633 0.604 1.00 98.38 99 ALA A C 1
ATOM 807 O O . ALA A 1 99 ? -5.806 0.823 1.732 1.00 98.38 99 ALA A O 1
ATOM 808 N N . ASN A 1 100 ? -5.712 1.374 -0.446 1.00 98.50 100 ASN A N 1
ATOM 809 C CA . ASN A 1 100 ? -6.682 2.466 -0.365 1.00 98.50 100 ASN A CA 1
ATOM 810 C C . ASN A 1 100 ? -8.046 2.002 0.15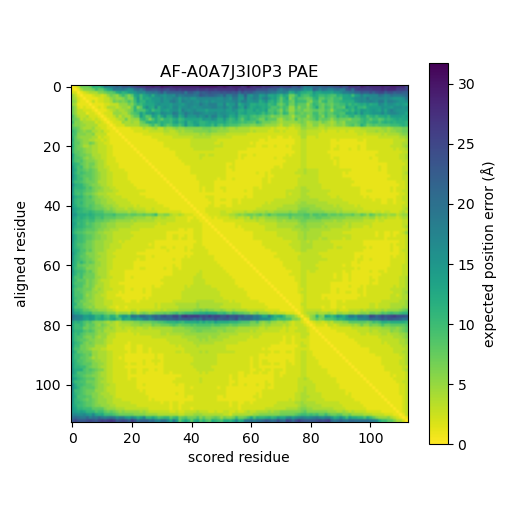9 1.00 98.50 100 ASN A C 1
ATOM 812 O O . ASN A 1 100 ? -8.631 2.634 1.042 1.00 98.50 100 ASN A O 1
ATOM 816 N N . ASN A 1 101 ? -8.552 0.875 -0.346 1.00 98.62 101 ASN A N 1
ATOM 817 C CA . ASN A 1 101 ? -9.804 0.298 0.135 1.00 98.62 101 ASN A CA 1
ATOM 818 C C . ASN A 1 101 ? -9.702 -0.155 1.597 1.00 98.62 101 ASN A C 1
ATOM 820 O O . ASN A 1 101 ? -10.657 0.043 2.351 1.00 98.62 101 ASN A O 1
ATOM 824 N N . ALA A 1 102 ? -8.556 -0.702 2.014 1.00 98.56 102 ALA A N 1
ATOM 825 C CA . ALA A 1 102 ? -8.334 -1.106 3.397 1.00 98.56 102 ALA A CA 1
ATOM 826 C C . ALA A 1 102 ? -8.346 0.095 4.360 1.00 98.56 102 ALA A C 1
ATOM 828 O O . ALA A 1 102 ? -9.092 0.093 5.342 1.00 98.56 102 ALA A O 1
ATOM 829 N N . ASN A 1 103 ? -7.623 1.167 4.027 1.00 98.56 103 ASN A N 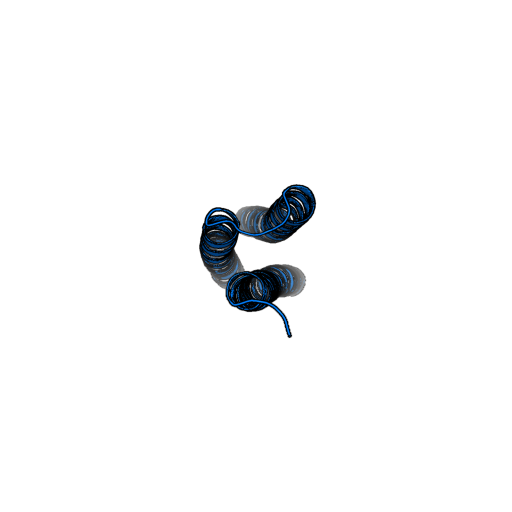1
ATOM 830 C CA . ASN A 1 103 ? -7.649 2.434 4.766 1.00 98.56 103 ASN A CA 1
ATOM 831 C C . ASN A 1 103 ? -9.063 3.038 4.803 1.00 98.56 103 ASN A C 1
ATOM 833 O O . ASN A 1 103 ? -9.557 3.451 5.853 1.00 98.56 103 ASN A O 1
ATOM 837 N N . ALA A 1 104 ? -9.779 3.026 3.677 1.00 98.25 104 ALA A N 1
ATOM 838 C CA . ALA A 1 104 ? -11.143 3.535 3.621 1.00 98.25 104 ALA A CA 1
ATOM 839 C C . ALA A 1 104 ? -12.120 2.719 4.490 1.00 98.25 104 ALA A C 1
ATOM 841 O O . ALA A 1 104 ? -13.053 3.295 5.056 1.00 98.25 104 ALA A O 1
ATOM 842 N N . ALA A 1 105 ? -11.951 1.399 4.594 1.00 98.19 105 ALA A N 1
ATOM 843 C CA . ALA A 1 105 ? -12.730 0.563 5.506 1.00 98.19 105 ALA A CA 1
ATOM 844 C C . ALA A 1 105 ? -12.400 0.897 6.969 1.00 98.19 105 ALA A C 1
ATOM 846 O O . ALA A 1 105 ? -13.311 1.192 7.743 1.00 98.19 105 ALA A O 1
ATOM 847 N N . ALA A 1 106 ? -11.111 0.964 7.312 1.00 98.00 106 ALA A N 1
ATOM 848 C CA . ALA A 1 106 ? -10.642 1.297 8.654 1.00 98.00 106 ALA A CA 1
ATOM 849 C C . ALA A 1 106 ? -11.181 2.641 9.159 1.00 98.00 106 ALA A C 1
ATOM 851 O O . ALA A 1 106 ? -11.720 2.720 10.261 1.00 98.00 106 ALA A O 1
ATOM 852 N N . ARG A 1 107 ? -11.134 3.682 8.318 1.00 96.56 107 ARG A N 1
ATOM 853 C CA . ARG A 1 107 ? -11.677 5.009 8.650 1.00 96.56 107 ARG A CA 1
ATOM 854 C C . ARG A 1 107 ? -13.180 5.001 8.918 1.00 96.56 107 ARG A C 1
ATOM 856 O O . ARG A 1 107 ? -13.658 5.819 9.691 1.00 96.56 107 ARG A O 1
ATOM 863 N N . ARG A 1 108 ? -13.948 4.133 8.252 1.00 96.38 108 ARG A N 1
ATOM 864 C CA . ARG A 1 108 ? -15.395 4.015 8.505 1.00 96.38 108 ARG A CA 1
ATOM 865 C C . ARG A 1 108 ? -15.656 3.287 9.815 1.00 96.38 108 ARG A C 1
ATOM 867 O O . ARG A 1 108 ? -16.489 3.739 10.590 1.00 96.38 108 ARG A O 1
ATOM 874 N N . ILE A 1 109 ? -14.915 2.212 10.073 1.00 95.25 109 ILE A N 1
ATOM 875 C CA . ILE A 1 109 ? -14.987 1.458 11.329 1.00 95.25 109 ILE A CA 1
ATOM 876 C C . ILE A 1 109 ? -14.671 2.372 12.520 1.00 95.25 109 ILE A C 1
ATOM 878 O O . ILE A 1 109 ? -15.419 2.368 13.491 1.00 95.25 109 ILE A O 1
ATOM 882 N N . SER A 1 110 ? -13.638 3.213 12.427 1.00 92.19 110 SER A N 1
ATOM 883 C CA . SER A 1 110 ? -13.250 4.122 13.515 1.00 92.19 110 SER A CA 1
ATOM 884 C C . SER A 1 110 ? -14.230 5.272 13.780 1.00 92.19 110 SER A C 1
ATOM 886 O O . SER A 1 110 ? -14.053 5.991 14.751 1.00 92.19 110 SER A O 1
ATOM 888 N N . ILE A 1 111 ? -15.191 5.528 12.885 1.00 89.62 111 ILE A N 1
ATOM 889 C CA . ILE A 1 111 ? -16.239 6.550 13.079 1.00 89.62 111 ILE A CA 1
ATOM 890 C C . ILE A 1 111 ? -17.492 5.935 13.717 1.00 89.62 111 ILE A C 1
ATOM 892 O O . ILE A 1 111 ? -18.265 6.643 14.355 1.00 89.62 111 ILE 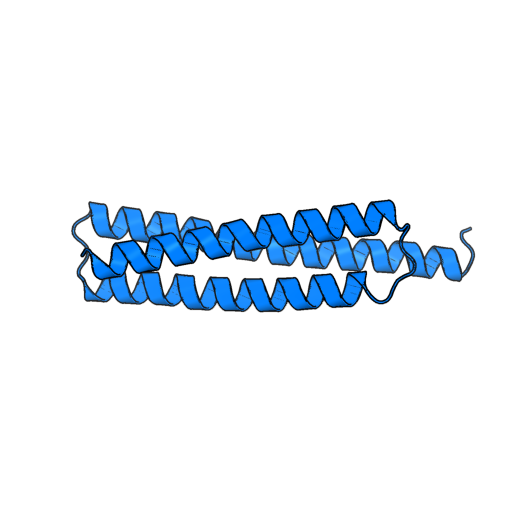A O 1
ATOM 896 N N . LEU A 1 112 ? -17.727 4.641 13.483 1.00 81.44 112 LEU A N 1
ATOM 897 C CA . LEU A 1 112 ? -18.931 3.934 13.925 1.00 81.44 112 LEU A CA 1
ATOM 898 C C . LEU A 1 112 ? -18.800 3.305 15.319 1.00 81.44 112 LEU A C 1
ATOM 900 O O . LEU A 1 112 ? -19.834 2.967 15.892 1.00 81.44 112 LEU A O 1
ATOM 904 N N . ASN A 1 113 ? -17.573 3.124 15.816 1.00 61.47 113 ASN A N 1
ATOM 905 C CA . ASN A 1 113 ? -17.280 2.588 17.149 1.00 61.47 113 ASN A CA 1
ATOM 906 C C . ASN A 1 113 ? -16.961 3.699 18.145 1.00 61.47 113 ASN A C 1
ATOM 908 O O . ASN A 1 113 ? -16.284 4.668 17.731 1.00 61.47 113 ASN A O 1
#

Secondary structure (DSSP, 8-state):
---HHHHHHHHHHHHHHHHHHHHHHHHHHHHHHHHHHHHHHHTT--HHHHHHHHHHHHHHHHHHHHHHHHHHHHHHS--S-HHHHHHHHHHHHHHHHHHHHHHHHHHHHHHH-

Solvent-accessible surface area (backbone atoms only — not comparable to full-atom values): 5948 Å² total; per-residue (Å²): 130,73,54,76,68,52,52,56,38,56,56,46,54,52,49,53,52,49,47,49,50,55,32,48,51,43,27,48,51,24,45,54,47,40,51,51,48,52,52,38,57,77,67,72,50,50,59,66,57,44,42,53,48,35,49,50,29,45,53,41,32,53,53,30,53,53,42,48,52,53,44,52,52,63,62,64,73,62,81,67,57,71,67,64,47,51,53,52,52,52,51,53,52,55,49,50,52,50,19,51,50,32,32,55,50,32,58,51,52,50,70,76,90

Mean predicted aligned error: 4.56 Å

Sequence (113 aa):
MPDLAGWFRIRREEKSIHLIDEHSRKVFSCVMELVNLVDLVMNEGSPEEVFIVARRINEMEHEADIMRRNVLDVLSEGKLDPSEREDLVHLTKRLDAIANNANAAARRISILN

Nearest PDB structures (foldseek):
  2jmh-assembly1_A  TM=6.228E-01  e=1.669E-01  Blomia tropicalis
  4dnd-assembly1_A  TM=7.996E-01  e=2.411E+00  Homo sapiens
  3na7-assembly1_A  TM=4.822E-01  e=1.088E+00  Helicobacter pylori NCTC 11638

Radius of gyration: 18.08 Å; Cα contacts (8 Å, |Δi|>4): 89; chains: 1; bounding box: 45×19×49 Å

pLDDT: mean 92.27, std 9.86, range [49.06, 98.69]

Foldseek 3Di:
DDDPLVVVQVVLVVVLVVLLVVLLVLLVVLLVLLVVLVVCVVVVHDLVVLVVSLVVLVVSLVVSVVSLVVSLVSLVVDPDDPVVSVVSNVSSVVSSVSSVVSSVVSVVSSVVD